Protein 1ULL (pdb70)

Foldseek 3Di:
DCCVVVVVCVPVVVVVD

Organism: Human immunodeficiency virus type 1 group M subtype B (isolate WMJ22) (NCBI:txid11705)

Secondary structure (P-SEA, 3-state):
cccccccaaaaaccccc

Radius of gyration: 7.6 Å; Cα contacts (8 Å, |Δi|>4): 2; chains: 1; bounding box: 8×22×12 Å

InterPro domains:
  IPR000625 Anti-repression trans-activator protein, REV protein [PF00424] (1-65)

Sequence (17 aa):
TRQARRNRRRRWRERQRTRQARRNRRRRWRERQRTRQARRNRRRRWRERQRTRQARRNRRRRWRERQRTRQARRNRRRRWRERQRTRQARRNRRRRWRERQRTRQARRNRRRRWRERQR

Solvent-accessible surface area: 2293 Å² total; per-residue (Å²): 138,190,105,46,123,142,78,156,156,86,162,185,130,49,177,158,213

Nearest PDB structures (foldseek):
  1ull-assembly1_B  TM=1.062E+00  e=7.979E-01  Human immunodeficiency virus 1

Structure (mmCIF, N/CA/C/O backbone):
data_1ULL
#
_entry.id   1ULL
#
_cell.length_a   1.000
_cell.length_b   1.000
_cell.length_c   1.000
_cell.angle_alpha   90.00
_cell.angle_beta   90.00
_cell.angle_gamma   90.00
#
_symmetry.space_group_name_H-M   'P 1'
#
loop_
_entity.id
_entity.type
_entity.pdbx_d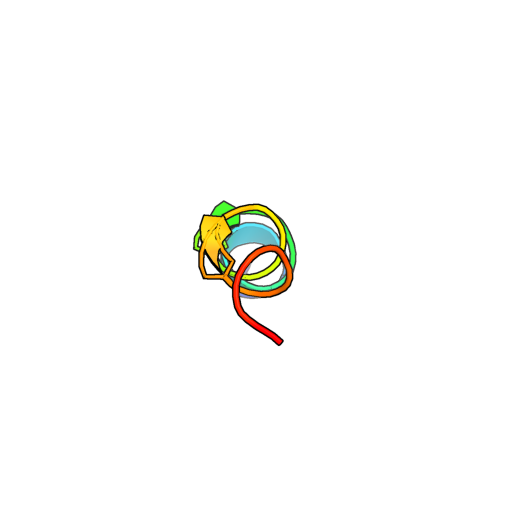escription
1 polymer "RNA (5'-R (GP*GP*CP*UP*GP*GP*AP*CP*UP*CP*GP*UP*AP*CP*UP*UP*CP*GP* GP*UP*AP*CP*UP*GP*GP*AP*GP*AP*AP*AP*CP*AP*GP*CP*C)-3')"
2 polymer 'REV PEPTIDE'
#
loop_
_atom_site.group_PDB
_atom_site.id
_atom_site.type_symbol
_atom_site.label_atom_id
_atom_site.label_alt_id
_atom_site.label_comp_id
_atom_site.label_asym_id
_atom_site.label_entity_id
_atom_site.label_seq_id
_atom_site.pdbx_PDB_ins_code
_atom_site.Cartn_x
_atom_site.Cartn_y
_atom_site.Cartn_z
_atom_site.occupancy
_atom_site.B_iso_or_equiv
_atom_site.auth_seq_id
_atom_site.auth_comp_id
_atom_site.auth_asym_id
_atom_site.auth_atom_id
_atom_site.pdbx_PDB_model_num
ATOM 1122 N N . THR B 2 1 ? -0.300 12.184 1.283 1.00 0.00 1 THR B N 1
ATOM 1123 C CA . THR B 2 1 ? -1.619 11.503 0.888 1.00 0.00 1 THR B CA 1
ATOM 1124 C C . THR B 2 1 ? -2.184 10.498 1.887 1.00 0.00 1 THR B C 1
ATOM 1125 O O . THR B 2 1 ? -1.560 10.216 2.898 1.00 0.00 1 THR B O 1
ATOM 1137 N N . ARG B 2 2 ? -3.368 9.910 1.579 1.00 0.00 2 ARG B N 1
ATOM 1138 C CA . ARG B 2 2 ? -4.104 8.902 2.294 1.00 0.00 2 ARG B CA 1
ATOM 1139 C C . ARG B 2 2 ? -3.413 7.556 2.114 1.00 0.00 2 ARG B C 1
ATOM 1140 O O . ARG B 2 2 ? -3.517 6.718 3.021 1.00 0.00 2 ARG B O 1
ATOM 1161 N N . GLN B 2 3 ? -2.668 7.321 0.966 1.00 0.00 3 GLN B N 1
ATOM 1162 C CA . GLN B 2 3 ? -1.951 6.100 0.653 1.00 0.00 3 GLN B CA 1
ATOM 1163 C C . GLN B 2 3 ? -0.830 5.775 1.656 1.00 0.00 3 GLN B C 1
ATOM 1164 O O . GLN B 2 3 ? -0.216 4.711 1.571 1.00 0.00 3 GLN B O 1
ATOM 1178 N N . ALA B 2 4 ? -0.569 6.701 2.653 1.00 0.00 4 ALA B N 1
ATOM 1179 C CA . ALA B 2 4 ? 0.387 6.541 3.749 1.00 0.00 4 ALA B CA 1
ATOM 1180 C C . ALA B 2 4 ? -0.301 5.684 4.820 1.00 0.00 4 ALA B C 1
ATOM 1181 O O . ALA B 2 4 ? 0.164 4.593 5.110 1.00 0.00 4 ALA B O 1
ATOM 1188 N N . ARG B 2 5 ? -1.490 6.112 5.341 1.00 0.00 5 ARG B N 1
ATOM 1189 C CA . ARG B 2 5 ? -2.339 5.303 6.222 1.00 0.00 5 ARG B CA 1
ATOM 1190 C C . ARG B 2 5 ? -2.622 3.967 5.510 1.00 0.00 5 ARG B C 1
ATOM 1191 O O . ARG B 2 5 ? -2.441 2.944 6.164 1.00 0.00 5 ARG B O 1
ATOM 1212 N N . ARG B 2 6 ? -2.950 3.933 4.160 1.00 0.00 6 ARG B N 1
ATOM 1213 C CA . ARG B 2 6 ? -3.070 2.676 3.379 1.00 0.00 6 ARG B CA 1
ATOM 1214 C C . ARG B 2 6 ? -1.748 1.863 3.093 1.00 0.00 6 ARG B C 1
ATOM 1215 O O . ARG B 2 6 ? -1.673 0.978 2.221 1.00 0.00 6 ARG B O 1
ATOM 1236 N N . ASN B 2 7 ? -0.676 2.148 3.880 1.00 0.00 7 ASN B N 1
ATOM 1237 C CA . ASN B 2 7 ? 0.651 1.510 3.902 1.00 0.00 7 ASN B CA 1
ATOM 1238 C C . ASN B 2 7 ? 1.238 1.421 5.351 1.00 0.00 7 ASN B C 1
ATOM 1239 O O . ASN B 2 7 ? 1.844 0.399 5.670 1.00 0.00 7 ASN B O 1
ATOM 1250 N N . ARG B 2 8 ? 1.031 2.431 6.236 1.00 0.00 8 ARG B N 1
ATOM 1251 C CA . ARG B 2 8 ? 1.396 2.495 7.641 1.00 0.00 8 ARG B CA 1
ATOM 1252 C C . ARG B 2 8 ? 0.333 1.715 8.435 1.00 0.00 8 ARG B C 1
ATOM 1253 O O . ARG B 2 8 ? 0.647 0.615 8.907 1.00 0.00 8 ARG B O 1
ATOM 1274 N N . ARG B 2 9 ? -0.937 2.210 8.547 1.00 0.00 9 ARG B N 1
ATOM 1275 C CA . ARG B 2 9 ? -2.050 1.485 9.218 1.00 0.00 9 ARG B CA 1
ATOM 1276 C C . ARG B 2 9 ? -2.234 0.098 8.573 1.00 0.00 9 ARG B C 1
ATOM 1277 O O . ARG B 2 9 ? -2.344 -0.898 9.280 1.00 0.00 9 ARG B O 1
ATOM 1298 N N . ARG B 2 10 ? -2.202 -0.006 7.213 1.00 0.00 10 ARG B N 1
ATOM 1299 C CA . ARG B 2 10 ? -2.276 -1.262 6.484 1.00 0.00 10 ARG B CA 1
ATOM 1300 C C . ARG B 2 10 ? -1.240 -2.311 6.960 1.00 0.00 10 ARG B C 1
ATOM 1301 O O . ARG B 2 10 ? -1.687 -3.439 7.201 1.00 0.00 10 ARG B O 1
ATOM 1322 N N . ARG B 2 11 ? 0.096 -1.934 7.155 1.00 0.00 11 ARG B N 1
ATOM 1323 C CA . ARG B 2 11 ? 1.189 -2.817 7.594 1.00 0.00 11 ARG B CA 1
ATOM 1324 C C . ARG B 2 11 ? 1.087 -3.274 9.075 1.00 0.00 11 ARG B C 1
ATOM 1325 O O . ARG B 2 11 ? 1.401 -4.444 9.385 1.00 0.00 11 ARG B O 1
ATOM 1346 N N . TRP B 2 12 ? 0.628 -2.378 10.025 1.00 0.00 12 TRP B N 1
ATOM 1347 C CA . TRP B 2 12 ? 0.376 -2.741 11.431 1.00 0.00 12 TRP B CA 1
ATOM 1348 C C . TRP B 2 12 ? -0.950 -3.518 11.600 1.00 0.00 12 TRP B C 1
ATOM 1349 O O . TRP B 2 12 ? -1.043 -4.343 12.516 1.00 0.00 12 TRP B O 1
ATOM 1370 N N . ARG B 2 13 ? -2.006 -3.264 10.755 1.00 0.00 13 ARG B N 1
ATOM 1371 C CA . ARG B 2 13 ? -3.305 -3.881 10.809 1.00 0.00 13 ARG B CA 1
ATOM 1372 C C . ARG 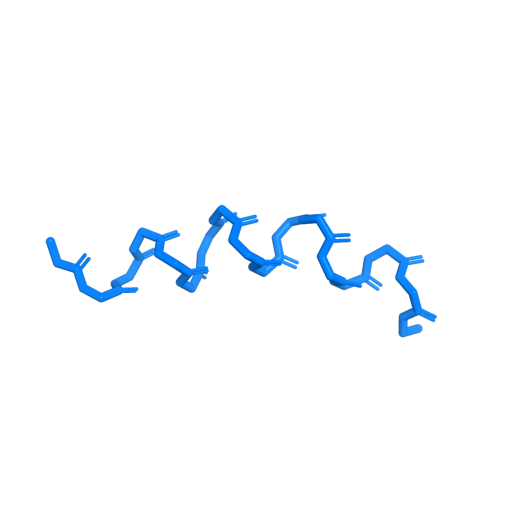B 2 13 ? -3.364 -5.247 10.112 1.00 0.00 13 ARG B C 1
ATOM 1373 O O . ARG B 2 13 ? -3.717 -6.203 10.794 1.00 0.00 13 ARG B O 1
ATOM 1394 N N . GLU B 2 14 ? -2.992 -5.424 8.782 1.00 0.00 14 GLU B N 1
ATOM 1395 C CA . GLU B 2 14 ? -3.013 -6.736 8.045 1.00 0.00 14 GLU B CA 1
ATOM 1396 C C . GLU B 2 14 ? -2.508 -7.933 8.927 1.00 0.00 14 GLU B C 1
ATOM 1397 O O . GLU B 2 14 ? -3.098 -9.020 8.960 1.00 0.00 14 GLU B O 1
ATOM 1409 N N . ARG B 2 15 ? -1.445 -7.682 9.748 1.00 0.00 15 ARG B N 1
ATOM 1410 C CA . ARG B 2 15 ? -0.873 -8.564 10.791 1.00 0.00 15 ARG B CA 1
ATOM 1411 C C . ARG B 2 15 ? -1.926 -9.348 11.643 1.00 0.00 15 ARG B C 1
ATOM 1412 O O . ARG B 2 15 ? -1.700 -10.476 12.088 1.00 0.00 15 ARG B O 1
ATOM 1433 N N . GLN B 2 16 ? -3.131 -8.738 11.849 1.00 0.00 16 GLN B N 1
ATOM 1434 C CA . GLN B 2 16 ? -4.310 -9.228 12.569 1.00 0.00 16 GLN B CA 1
ATOM 1435 C C . GLN B 2 16 ? -5.266 -10.144 11.742 1.00 0.00 16 GLN B C 1
ATOM 1436 O O . GLN B 2 16 ? -5.850 -11.080 12.284 1.00 0.00 16 GLN B O 1
ATOM 1450 N N . ARG B 2 17 ? -5.458 -9.861 10.427 1.00 0.00 17 ARG B N 1
ATOM 1451 C CA . ARG B 2 17 ? -6.299 -10.491 9.407 1.00 0.00 17 ARG B CA 1
ATOM 1452 C C . ARG B 2 17 ? -5.827 -11.938 9.209 1.00 0.00 17 ARG B C 1
ATOM 2594 N N . THR B 2 1 ? 0.622 10.163 1.286 1.00 0.52 1 THR B N 2
ATOM 2595 C CA . THR B 2 1 ? -0.831 10.507 0.930 1.00 0.52 1 THR B CA 2
ATOM 2596 C C . THR B 2 1 ? -1.801 9.854 1.987 1.00 0.52 1 THR B C 2
ATOM 2597 O O . THR B 2 1 ? -1.423 9.459 3.095 1.00 0.52 1 THR B O 2
ATOM 2609 N N . ARG B 2 2 ? -3.090 9.604 1.616 1.00 0.52 2 ARG B N 2
ATOM 2610 C CA . ARG B 2 2 ? -4.041 8.752 2.359 1.00 0.52 2 ARG B CA 2
ATOM 2611 C C . ARG B 2 2 ? -3.411 7.311 2.496 1.00 0.52 2 ARG B C 2
ATOM 2612 O O . ARG B 2 2 ? -3.475 6.614 3.518 1.00 0.52 2 ARG B O 2
ATOM 2633 N N . GLN B 2 3 ? -2.715 6.880 1.386 1.00 0.52 3 GLN B N 2
ATOM 2634 C CA . GLN B 2 3 ? -1.941 5.680 1.216 1.00 0.52 3 GLN B CA 2
ATOM 2635 C C . GLN B 2 3 ? -0.760 5.644 2.207 1.00 0.52 3 GLN B C 2
ATOM 2636 O O . GLN B 2 3 ? -0.388 4.546 2.634 1.00 0.52 3 GLN B O 2
ATOM 2650 N N . ALA B 2 4 ? -0.157 6.810 2.657 1.00 0.52 4 ALA B N 2
ATOM 2651 C CA . ALA B 2 4 ? 0.949 6.798 3.645 1.00 0.52 4 ALA B CA 2
ATOM 2652 C C . ALA B 2 4 ? 0.371 6.144 4.987 1.00 0.52 4 ALA B C 2
ATOM 2653 O O . ALA B 2 4 ? 0.873 5.171 5.553 1.00 0.52 4 ALA B O 2
ATOM 2660 N N . ARG B 2 5 ? -0.792 6.675 5.495 1.00 0.52 5 ARG B N 2
ATOM 2661 C CA . ARG B 2 5 ? -1.547 6.223 6.683 1.00 0.52 5 ARG B CA 2
ATOM 2662 C C . ARG B 2 5 ? -2.042 4.756 6.575 1.00 0.52 5 ARG B C 2
ATOM 2663 O O . ARG B 2 5 ? -2.032 3.978 7.533 1.00 0.52 5 ARG B O 2
ATOM 2684 N N . ARG B 2 6 ? -2.449 4.344 5.340 1.00 0.52 6 ARG B N 2
ATOM 2685 C CA . ARG B 2 6 ? -2.894 3.016 4.872 1.00 0.52 6 ARG B CA 2
ATOM 2686 C C . ARG B 2 6 ? -1.691 2.115 5.058 1.00 0.52 6 ARG B C 2
ATOM 2687 O O . ARG B 2 6 ? -1.777 1.157 5.808 1.00 0.52 6 ARG B O 2
ATOM 2708 N N . ASN B 2 7 ? -0.504 2.460 4.476 1.00 0.52 7 ASN B N 2
ATOM 2709 C CA . ASN B 2 7 ? 0.751 1.756 4.718 1.00 0.52 7 ASN B CA 2
ATOM 2710 C C . ASN B 2 7 ? 1.061 1.514 6.219 1.00 0.52 7 ASN B C 2
ATOM 2711 O O . ASN B 2 7 ? 1.610 0.441 6.474 1.00 0.52 7 ASN B O 2
ATOM 2722 N N . ARG B 2 8 ? 0.659 2.410 7.203 1.00 0.52 8 ARG B N 2
ATOM 2723 C CA . ARG B 2 8 ? 0.808 2.164 8.653 1.00 0.52 8 ARG B CA 2
ATOM 2724 C C 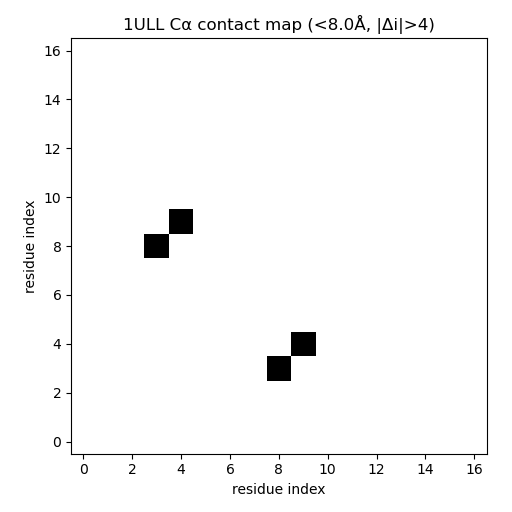. ARG B 2 8 ? 0.081 0.864 9.036 1.00 0.52 8 ARG B C 2
ATOM 2725 O O . ARG B 2 8 ? 0.702 -0.176 9.294 1.00 0.52 8 ARG B O 2
ATOM 2746 N N . ARG B 2 9 ? -1.297 0.913 9.057 1.00 0.52 9 ARG B N 2
ATOM 2747 C CA . ARG B 2 9 ? -2.182 -0.207 9.360 1.00 0.52 9 ARG B CA 2
ATOM 2748 C C . ARG B 2 9 ? -2.104 -1.367 8.364 1.00 0.52 9 ARG B C 2
ATOM 2749 O O . ARG B 2 9 ? -1.963 -2.483 8.858 1.00 0.52 9 ARG B O 2
ATOM 2770 N N . ARG B 2 10 ? -2.129 -1.190 6.993 1.00 0.52 10 ARG B N 2
ATOM 2771 C CA . ARG B 2 10 ? -1.997 -2.186 5.898 1.00 0.52 10 ARG B CA 2
ATOM 2772 C C . ARG B 2 10 ? -0.558 -2.851 5.906 1.00 0.52 10 ARG B C 2
ATOM 2773 O O . ARG B 2 10 ? 0.108 -3.161 4.907 1.00 0.52 10 ARG B O 2
ATOM 2794 N N . ARG B 2 11 ? -0.042 -3.109 7.139 1.00 0.52 11 ARG B N 2
ATOM 2795 C CA . ARG B 2 11 ? 1.199 -3.705 7.621 1.00 0.52 11 ARG B CA 2
ATOM 2796 C C . ARG B 2 11 ? 0.931 -4.150 9.054 1.00 0.52 11 ARG B C 2
ATOM 2797 O O . ARG B 2 11 ? 0.798 -5.342 9.312 1.00 0.52 11 ARG B O 2
ATOM 2818 N N . TRP B 2 12 ? 0.867 -3.207 10.050 1.00 0.52 12 TRP B N 2
ATOM 2819 C CA . TRP B 2 12 ? 0.657 -3.443 11.488 1.00 0.52 12 TRP B CA 2
ATOM 2820 C C . TRP B 2 12 ? -0.738 -3.963 11.965 1.00 0.52 12 TRP B C 2
ATOM 2821 O O . TRP B 2 12 ? -0.809 -4.571 13.029 1.00 0.52 12 TRP B O 2
ATOM 2842 N N . ARG B 2 13 ? -1.819 -3.831 11.166 1.00 0.52 13 ARG B N 2
ATOM 2843 C CA . ARG B 2 13 ? -3.170 -4.372 11.366 1.00 0.52 13 ARG B CA 2
ATOM 2844 C C . ARG B 2 13 ? -3.371 -5.731 10.609 1.00 0.52 13 ARG B C 2
ATOM 2845 O O . ARG B 2 13 ? -4.310 -6.506 10.833 1.00 0.52 13 ARG B O 2
ATOM 2866 N N . GLU B 2 14 ? -2.450 -6.042 9.6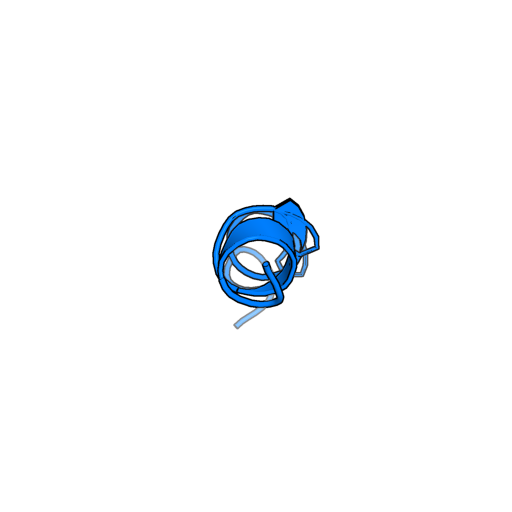48 1.00 0.52 14 GLU B N 2
ATOM 2867 C CA . GLU B 2 14 ? -2.363 -7.225 8.791 1.00 0.52 14 GLU B CA 2
ATOM 2868 C C . GLU B 2 14 ? -2.057 -8.493 9.571 1.00 0.52 14 GLU B C 2
ATOM 2869 O O . GLU B 2 14 ? -2.464 -9.595 9.213 1.00 0.52 14 GLU B O 2
ATOM 2881 N N . ARG B 2 15 ? -1.361 -8.333 10.719 1.00 0.52 15 ARG B N 2
ATOM 2882 C CA . ARG B 2 15 ? -1.041 -9.325 11.723 1.00 0.52 15 ARG B CA 2
ATOM 2883 C C . ARG B 2 15 ? -2.319 -9.917 12.379 1.00 0.52 15 ARG B C 2
ATOM 2884 O O . ARG B 2 15 ? -2.224 -10.919 13.088 1.00 0.52 15 ARG B O 2
ATOM 2905 N N . GLN B 2 16 ? -3.538 -9.339 12.143 1.00 0.52 16 GLN B N 2
ATOM 2906 C CA . GLN B 2 16 ? -4.884 -9.716 12.587 1.00 0.52 16 GLN B CA 2
ATOM 2907 C C . GLN B 2 16 ? -5.654 -10.186 11.339 1.00 0.52 16 GLN B C 2
ATOM 2908 O O . GLN B 2 16 ? -5.962 -11.376 11.241 1.00 0.52 16 GLN B O 2
ATOM 2922 N N . ARG B 2 17 ? -5.959 -9.276 10.370 1.00 0.52 17 ARG B N 2
ATOM 2923 C CA . ARG B 2 17 ? -6.617 -9.515 9.091 1.00 0.52 17 ARG B CA 2
ATOM 2924 C C . ARG B 2 17 ? -6.014 -10.793 8.418 1.00 0.52 17 ARG B C 2
ATOM 4066 N N . THR B 2 1 ? -0.727 11.725 -0.976 1.00 0.00 1 THR B N 3
ATOM 4067 C CA . THR B 2 1 ? -1.986 10.820 -0.933 1.00 0.00 1 THR B CA 3
ATOM 4068 C C . THR B 2 1 ? -2.492 10.180 0.395 1.00 0.00 1 THR B C 3
ATOM 4069 O O . THR B 2 1 ? -1.845 10.217 1.451 1.00 0.00 1 THR B O 3
ATOM 4081 N N . ARG B 2 2 ? -3.714 9.520 0.383 1.00 0.00 2 ARG B N 3
ATOM 4082 C CA . ARG B 2 2 ? -4.323 8.795 1.510 1.00 0.00 2 ARG B CA 3
ATOM 4083 C C . ARG B 2 2 ? -3.604 7.441 1.706 1.00 0.00 2 ARG B C 3
ATOM 4084 O O . ARG B 2 2 ? -3.584 6.920 2.822 1.00 0.00 2 ARG B O 3
ATOM 4105 N N . GLN B 2 3 ? -2.954 6.850 0.648 1.00 0.00 3 GLN B N 3
ATOM 4106 C CA . GLN B 2 3 ? -2.217 5.560 0.672 1.00 0.00 3 GLN B CA 3
ATOM 4107 C C . GLN B 2 3 ? -1.127 5.467 1.725 1.00 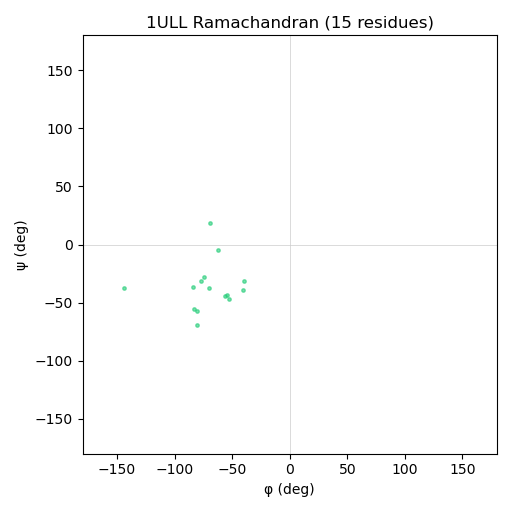0.00 3 GLN B C 3
ATOM 4108 O O . GLN B 2 3 ? -0.889 4.407 2.294 1.00 0.00 3 GLN B O 3
ATOM 4122 N N . ALA B 2 4 ? -0.516 6.616 2.079 1.00 0.00 4 ALA B N 3
ATOM 4123 C CA . ALA B 2 4 ? 0.467 6.817 3.151 1.00 0.00 4 ALA B CA 3
ATOM 4124 C C . ALA B 2 4 ? 0.069 6.063 4.457 1.00 0.00 4 ALA B C 3
ATOM 4125 O O . ALA B 2 4 ? 0.820 5.251 5.008 1.00 0.00 4 ALA B O 3
ATOM 4132 N N . ARG B 2 5 ? -1.185 6.331 4.907 1.00 0.00 5 ARG B N 3
ATOM 4133 C CA . ARG B 2 5 ? -1.883 5.807 6.045 1.00 0.00 5 ARG B CA 3
ATOM 4134 C C . ARG B 2 5 ? -2.370 4.398 5.786 1.00 0.00 5 ARG B C 3
ATOM 4135 O O . ARG B 2 5 ? -2.200 3.596 6.693 1.00 0.00 5 ARG B O 3
ATOM 4156 N N . ARG B 2 6 ? -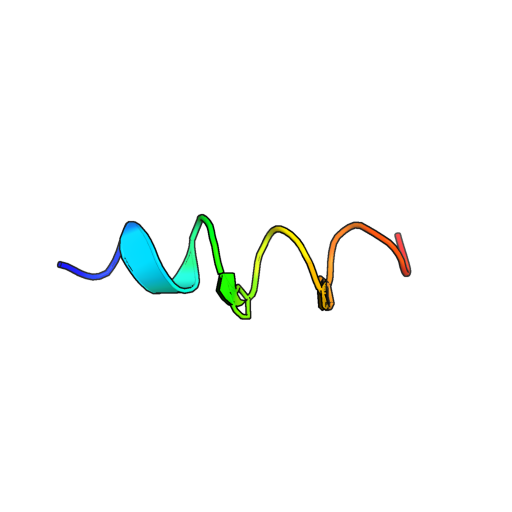2.895 4.066 4.553 1.00 0.00 6 ARG B N 3
ATOM 4157 C CA . ARG B 2 6 ? -3.305 2.720 4.060 1.00 0.00 6 ARG B CA 3
ATOM 4158 C C . ARG B 2 6 ? -2.093 1.763 4.157 1.00 0.00 6 ARG B C 3
ATOM 4159 O O . ARG B 2 6 ? -2.239 0.595 4.499 1.00 0.00 6 ARG B O 3
ATOM 4180 N N . ASN B 2 7 ? -0.852 2.244 3.874 1.00 0.00 7 ASN B N 3
ATOM 4181 C CA . ASN B 2 7 ? 0.447 1.619 3.977 1.00 0.00 7 ASN B CA 3
ATOM 4182 C C . ASN B 2 7 ? 0.723 1.353 5.488 1.00 0.00 7 ASN B C 3
ATOM 4183 O O . ASN B 2 7 ? 0.929 0.175 5.819 1.00 0.00 7 ASN B O 3
ATOM 4194 N N . ARG B 2 8 ? 0.604 2.347 6.455 1.00 0.00 8 ARG B N 3
ATOM 4195 C CA . ARG B 2 8 ? 0.712 2.053 7.891 1.00 0.00 8 ARG B CA 3
ATOM 4196 C C . ARG B 2 8 ? -0.337 0.999 8.292 1.00 0.00 8 ARG B C 3
ATOM 4197 O O . ARG B 2 8 ? -0.022 -0.077 8.824 1.00 0.00 8 ARG B O 3
ATOM 4218 N N . ARG B 2 9 ? -1.632 1.302 7.991 1.00 0.00 9 ARG B N 3
ATOM 4219 C CA . ARG B 2 9 ? -2.828 0.485 8.241 1.00 0.00 9 ARG B CA 3
ATOM 4220 C C . ARG B 2 9 ? -3.079 -0.727 7.323 1.00 0.00 9 ARG B C 3
ATOM 4221 O O . ARG B 2 9 ? -4.204 -1.198 7.151 1.00 0.00 9 ARG B O 3
ATOM 4242 N N . ARG B 2 10 ? -1.977 -1.318 6.800 1.00 0.00 10 ARG B N 3
ATOM 4243 C CA . ARG B 2 10 ? -1.834 -2.536 5.999 1.00 0.00 10 ARG B CA 3
ATOM 4244 C C . ARG B 2 10 ? -0.813 -3.332 6.826 1.00 0.00 10 ARG B C 3
ATOM 4245 O O . ARG B 2 10 ? -1.135 -4.244 7.577 1.00 0.00 10 ARG B O 3
ATOM 4266 N N . ARG B 2 11 ? 0.481 -2.951 6.724 1.00 0.00 11 ARG B N 3
ATOM 4267 C CA . ARG B 2 11 ? 1.627 -3.561 7.399 1.00 0.00 11 ARG B CA 3
ATOM 4268 C C . ARG B 2 11 ? 1.501 -3.804 8.918 1.00 0.00 11 ARG B C 3
ATOM 4269 O O . ARG B 2 11 ? 2.018 -4.812 9.411 1.00 0.00 11 ARG B O 3
ATOM 4290 N N . TRP B 2 12 ? 0.822 -2.901 9.698 1.00 0.00 12 TRP B N 3
ATOM 4291 C CA . TRP B 2 12 ? 0.517 -3.045 11.139 1.00 0.00 12 TRP B CA 3
ATOM 4292 C C . TRP B 2 12 ? -0.974 -3.506 11.386 1.00 0.00 12 TRP B C 3
ATOM 4293 O O . TRP B 2 12 ? -1.502 -3.403 12.500 1.00 0.00 12 TRP B O 3
ATOM 4314 N N . ARG B 2 13 ? -1.706 -4.016 10.342 1.00 0.00 13 ARG B N 3
ATOM 4315 C CA . ARG B 2 13 ? -3.118 -4.430 10.358 1.00 0.00 13 ARG B CA 3
ATOM 4316 C C . ARG B 2 13 ? -3.313 -5.877 9.910 1.00 0.00 13 ARG B C 3
ATOM 4317 O O . ARG B 2 13 ? -4.109 -6.615 10.504 1.00 0.00 13 ARG B O 3
ATOM 4338 N N . GLU B 2 14 ? -2.546 -6.312 8.884 1.00 0.00 14 GLU B N 3
ATOM 4339 C CA . GLU B 2 14 ? -2.493 -7.647 8.299 1.00 0.00 14 GLU B CA 3
ATOM 4340 C C . GLU B 2 14 ? -2.147 -8.749 9.318 1.00 0.00 14 GLU B C 3
ATOM 4341 O O . GLU B 2 14 ? -2.338 -9.936 9.060 1.00 0.00 14 GLU B O 3
ATOM 4353 N N . ARG B 2 15 ? -1.684 -8.362 10.544 1.00 0.00 15 ARG B N 3
ATOM 4354 C CA . ARG B 2 15 ? -1.307 -9.112 11.745 1.00 0.00 15 ARG B CA 3
ATOM 4355 C C . ARG B 2 15 ? -2.529 -9.406 12.732 1.00 0.00 15 ARG B C 3
ATOM 4356 O O . ARG B 2 15 ? -2.396 -10.133 13.720 1.00 0.00 15 ARG B O 3
ATOM 4377 N N . GLN B 2 16 ? -3.741 -8.843 12.415 1.00 0.00 16 GLN B N 3
ATOM 4378 C CA . GLN B 2 16 ? -5.079 -8.903 13.009 1.00 0.00 16 GLN B CA 3
ATOM 4379 C C . GLN B 2 16 ? -5.975 -9.799 12.118 1.00 0.00 16 GLN B C 3
ATOM 4380 O O . GLN B 2 16 ? -6.467 -10.823 12.587 1.00 0.00 16 GLN B O 3
ATOM 4394 N N . ARG B 2 17 ? -6.210 -9.426 10.805 1.00 0.00 17 ARG B N 3
ATOM 4395 C CA . ARG B 2 17 ? -7.021 -10.145 9.826 1.00 0.00 17 ARG B CA 3
ATOM 4396 C C . ARG B 2 17 ? -6.243 -11.390 9.344 1.00 0.00 17 ARG B C 3
ATOM 5538 N N . THR B 2 1 ? 0.357 10.608 2.499 1.00 0.37 1 THR B N 4
ATOM 5539 C CA . THR B 2 1 ? -0.959 10.901 1.839 1.00 0.37 1 THR B CA 4
ATOM 5540 C C . THR B 2 1 ? -2.031 9.996 2.443 1.00 0.37 1 THR B C 4
ATOM 5541 O O . THR B 2 1 ? -1.815 9.297 3.450 1.00 0.37 1 THR B O 4
ATOM 5553 N N . ARG B 2 2 ? -3.207 9.898 1.785 1.00 0.37 2 ARG B N 4
ATOM 5554 C CA . ARG B 2 2 ? -4.248 8.978 2.186 1.00 0.37 2 ARG B CA 4
ATOM 5555 C C . ARG B 2 2 ? -3.740 7.521 2.098 1.00 0.37 2 ARG B C 4
ATOM 5556 O O . ARG B 2 2 ? -4.166 6.639 2.850 1.00 0.37 2 ARG B O 4
ATOM 5577 N N . GLN B 2 3 ? -2.773 7.268 1.192 1.00 0.37 3 GLN B N 4
ATOM 5578 C CA . GLN B 2 3 ? -2.065 6.034 0.970 1.00 0.37 3 GLN B CA 4
ATOM 5579 C C . GLN B 2 3 ? -0.938 5.783 2.002 1.00 0.37 3 GLN B C 4
ATOM 5580 O O . GLN B 2 3 ? -0.403 4.670 1.972 1.00 0.37 3 GLN B O 4
ATOM 5594 N N . ALA B 2 4 ? -0.598 6.753 2.932 1.00 0.37 4 ALA B N 4
ATOM 5595 C CA . ALA B 2 4 ? 0.435 6.557 3.985 1.00 0.37 4 ALA B CA 4
ATOM 5596 C C . ALA B 2 4 ? -0.143 5.675 5.108 1.00 0.37 4 ALA B C 4
ATOM 5597 O O . ALA B 2 4 ? 0.424 4.626 5.437 1.00 0.37 4 ALA B O 4
ATOM 5604 N N . ARG B 2 5 ? -1.357 6.069 5.636 1.00 0.37 5 ARG B N 4
ATOM 5605 C CA . ARG B 2 5 ? -2.214 5.368 6.572 1.00 0.37 5 ARG B CA 4
ATOM 5606 C C . ARG B 2 5 ? -2.351 3.939 6.008 1.00 0.37 5 ARG B C 4
ATOM 5607 O O . ARG B 2 5 ? -2.100 2.962 6.724 1.00 0.37 5 ARG B O 4
ATOM 5628 N N . ARG B 2 6 ? -2.724 3.779 4.683 1.00 0.37 6 ARG B N 4
ATOM 5629 C CA . ARG B 2 6 ? -2.834 2.529 3.954 1.00 0.37 6 ARG B CA 4
ATOM 5630 C C . ARG B 2 6 ? -1.522 1.686 3.781 1.00 0.37 6 ARG B C 4
ATOM 5631 O O . ARG B 2 6 ? -1.564 0.586 3.218 1.00 0.37 6 ARG B O 4
ATOM 5652 N N . ASN B 2 7 ? -0.331 2.121 4.286 1.00 0.37 7 ASN B N 4
ATOM 5653 C CA . ASN B 2 7 ? 0.939 1.369 4.292 1.00 0.37 7 ASN B CA 4
ATOM 5654 C C . ASN B 2 7 ? 1.510 1.202 5.733 1.00 0.37 7 ASN B C 4
ATOM 5655 O O . ASN B 2 7 ? 1.898 0.083 6.109 1.00 0.37 7 ASN B O 4
ATOM 5666 N N . ARG B 2 8 ? 1.508 2.283 6.586 1.00 0.37 8 ARG B N 4
ATOM 5667 C CA . ARG B 2 8 ? 1.982 2.278 7.957 1.00 0.37 8 ARG B CA 4
ATOM 5668 C C . ARG B 2 8 ? 1.163 1.343 8.831 1.00 0.37 8 ARG B C 4
ATOM 5669 O O . ARG B 2 8 ? 1.718 0.361 9.333 1.00 0.37 8 ARG B O 4
ATOM 5690 N N . ARG B 2 9 ? -0.166 1.591 9.026 1.00 0.37 9 ARG B N 4
ATOM 5691 C CA . ARG B 2 9 ? -1.076 0.780 9.845 1.00 0.37 9 ARG B CA 4
ATOM 5692 C C . ARG B 2 9 ? -1.101 -0.637 9.295 1.00 0.37 9 ARG B C 4
ATOM 5693 O O . ARG B 2 9 ? -0.881 -1.606 10.024 1.00 0.37 9 ARG B O 4
ATOM 5714 N N . ARG B 2 10 ? -1.338 -0.737 7.959 1.00 0.37 10 ARG B N 4
ATOM 5715 C CA . ARG B 2 10 ? -1.362 -1.906 7.114 1.00 0.37 10 ARG B CA 4
ATOM 5716 C C . ARG B 2 10 ? -0.176 -2.874 7.319 1.00 0.37 10 ARG B C 4
ATOM 5717 O O . ARG B 2 10 ? -0.490 -4.000 7.699 1.00 0.37 10 ARG B O 4
ATOM 5738 N N . ARG B 2 11 ? 1.140 -2.515 7.114 1.00 0.37 11 ARG B N 4
ATOM 5739 C CA . ARG B 2 11 ? 2.241 -3.456 7.285 1.00 0.37 11 ARG B CA 4
ATOM 5740 C C . ARG B 2 11 ? 2.258 -4.133 8.683 1.00 0.37 11 ARG B C 4
ATOM 5741 O O . ARG B 2 11 ? 2.415 -5.352 8.740 1.00 0.37 11 ARG B O 4
ATOM 5762 N N . TRP B 2 12 ? 2.032 -3.396 9.826 1.00 0.37 12 TRP B N 4
ATOM 5763 C CA . TRP B 2 12 ? 1.851 -3.998 11.164 1.00 0.37 12 TRP B CA 4
ATOM 5764 C C . TRP B 2 12 ? 0.505 -4.790 11.237 1.00 0.37 12 TRP B C 4
ATOM 5765 O O . TRP B 2 12 ? 0.545 -5.923 11.711 1.00 0.37 12 TRP B O 4
ATOM 5786 N N . ARG B 2 13 ? -0.685 -4.235 10.784 1.00 0.37 13 ARG B N 4
ATOM 5787 C CA . ARG B 2 13 ? -2.076 -4.744 10.694 1.00 0.37 13 ARG B CA 4
ATOM 5788 C C . ARG B 2 13 ? -2.248 -6.083 9.983 1.00 0.37 13 ARG B C 4
ATOM 5789 O O . ARG B 2 13 ? -2.817 -6.997 10.576 1.00 0.37 13 ARG B O 4
ATOM 5810 N N . GLU B 2 14 ? -1.775 -6.249 8.707 1.00 0.37 14 GLU B N 4
ATOM 5811 C CA . GLU B 2 14 ? -1.855 -7.472 7.889 1.00 0.37 14 GLU B CA 4
ATOM 5812 C C . GLU B 2 14 ? -1.480 -8.753 8.684 1.00 0.37 14 GLU B C 4
ATOM 5813 O O . GLU B 2 14 ? -2.146 -9.787 8.586 1.00 0.37 14 GLU B O 4
ATOM 5825 N N . ARG B 2 15 ? -0.457 -8.667 9.581 1.00 0.37 15 ARG B N 4
ATOM 5826 C CA . ARG B 2 15 ? -0.010 -9.685 10.543 1.00 0.37 15 ARG B CA 4
ATOM 5827 C C . ARG B 2 15 ? -1.106 -10.168 11.519 1.00 0.37 15 ARG B C 4
ATOM 5828 O O . ARG B 2 15 ? -1.007 -11.292 12.009 1.00 0.37 15 ARG B O 4
ATOM 5849 N N . GLN B 2 16 ? -2.206 -9.385 11.760 1.00 0.37 16 GLN B N 4
ATOM 5850 C CA . GLN B 2 16 ? -3.413 -9.743 12.549 1.00 0.37 16 GLN B CA 4
ATOM 5851 C C . GLN B 2 16 ? -4.443 -10.411 11.590 1.00 0.37 16 GLN B C 4
ATOM 5852 O O . GLN B 2 16 ? -4.913 -11.533 11.820 1.00 0.37 16 GLN B O 4
ATOM 5866 N N . ARG B 2 17 ? -4.761 -9.655 10.483 1.00 0.37 17 ARG B N 4
ATOM 5867 C CA . ARG B 2 17 ? -5.613 -9.887 9.325 1.00 0.37 17 ARG B CA 4
ATOM 5868 C C . ARG B 2 17 ? -4.853 -10.920 8.491 1.00 0.37 17 ARG B C 4
ATOM 7010 N N . THR B 2 1 ? 0.241 12.369 1.209 1.00 0.27 1 THR B N 5
ATOM 7011 C CA . THR B 2 1 ? -0.999 11.739 0.580 1.00 0.27 1 THR B CA 5
ATOM 7012 C C . THR B 2 1 ? -1.696 10.690 1.462 1.00 0.27 1 THR B C 5
ATOM 7013 O O . THR B 2 1 ? -1.069 10.103 2.352 1.00 0.27 1 THR B O 5
ATOM 7025 N N . ARG B 2 2 ? -3.009 10.374 1.165 1.00 0.27 2 ARG B N 5
ATOM 7026 C CA . ARG B 2 2 ? -3.853 9.342 1.778 1.00 0.27 2 ARG B CA 5
ATOM 7027 C C . ARG B 2 2 ? -3.215 7.955 1.592 1.00 0.27 2 ARG B C 5
ATOM 7028 O O . ARG B 2 2 ? -3.303 7.056 2.437 1.00 0.27 2 ARG B O 5
ATOM 7049 N N . GLN B 2 3 ? -2.516 7.789 0.436 1.00 0.27 3 GLN B N 5
ATOM 7050 C CA . GLN B 2 3 ? -1.805 6.614 -0.014 1.00 0.27 3 GLN B CA 5
ATOM 7051 C C . GLN B 2 3 ? -0.666 6.162 0.892 1.00 0.27 3 GLN B C 5
ATOM 7052 O O . GLN B 2 3 ? -0.149 5.057 0.704 1.00 0.27 3 GLN B O 5
ATOM 7066 N N . ALA B 2 4 ? -0.315 6.975 1.923 1.00 0.27 4 ALA B N 5
ATOM 7067 C CA . ALA B 2 4 ? 0.623 6.579 2.955 1.00 0.27 4 ALA B CA 5
ATOM 7068 C C . ALA B 2 4 ? -0.164 5.640 3.879 1.00 0.27 4 ALA B C 5
ATOM 7069 O O . ALA B 2 4 ? -0.040 4.429 3.739 1.00 0.27 4 ALA B O 5
ATOM 7076 N N . ARG B 2 5 ? -1.074 6.197 4.757 1.00 0.27 5 ARG B N 5
ATOM 7077 C CA . ARG B 2 5 ? -2.056 5.601 5.687 1.00 0.27 5 ARG B CA 5
ATOM 7078 C C . ARG B 2 5 ? -2.556 4.201 5.272 1.00 0.27 5 ARG B C 5
ATOM 7079 O O . ARG B 2 5 ? -2.447 3.257 6.048 1.00 0.27 5 ARG B O 5
ATOM 7100 N N . ARG B 2 6 ? -3.015 4.090 3.980 1.00 0.27 6 ARG B N 5
ATOM 7101 C CA . ARG B 2 6 ? -3.455 2.983 3.133 1.00 0.27 6 ARG B CA 5
ATOM 7102 C C . ARG B 2 6 ? -2.507 1.754 3.114 1.00 0.27 6 ARG B C 5
ATOM 7103 O O . ARG B 2 6 ? -2.926 0.587 3.082 1.00 0.27 6 ARG B O 5
ATOM 7124 N N . ASN B 2 7 ? -1.189 2.081 3.122 1.00 0.27 7 ASN B N 5
ATOM 7125 C CA . ASN B 2 7 ? 0.003 1.248 3.125 1.00 0.27 7 ASN B CA 5
ATOM 7126 C C . ASN B 2 7 ? 0.500 1.132 4.592 1.00 0.27 7 ASN B C 5
ATOM 7127 O O . ASN B 2 7 ? 0.813 0.009 5.000 1.00 0.27 7 ASN B O 5
ATOM 7138 N N . ARG B 2 8 ? 0.530 2.207 5.442 1.00 0.27 8 ARG B N 5
ATOM 7139 C CA . ARG B 2 8 ? 0.960 2.125 6.869 1.00 0.27 8 ARG B CA 5
ATOM 7140 C C . ARG B 2 8 ? 0.065 1.258 7.765 1.00 0.27 8 ARG B C 5
ATOM 7141 O O . ARG B 2 8 ? 0.525 0.420 8.547 1.00 0.27 8 ARG B O 5
ATOM 7162 N N . ARG B 2 9 ? -1.280 1.423 7.688 1.00 0.27 9 ARG B N 5
ATOM 7163 C CA . ARG B 2 9 ? -2.253 0.636 8.422 1.00 0.27 9 ARG B CA 5
ATOM 7164 C C . ARG B 2 9 ? -2.290 -0.805 7.917 1.00 0.27 9 ARG B C 5
ATOM 7165 O O . ARG B 2 9 ? -2.670 -1.698 8.658 1.00 0.27 9 ARG B O 5
ATOM 7186 N N . ARG B 2 10 ? -1.879 -1.091 6.668 1.00 0.27 10 ARG B N 5
ATOM 7187 C CA . ARG B 2 10 ? -1.830 -2.379 6.034 1.00 0.27 10 ARG B CA 5
ATOM 7188 C C . ARG B 2 10 ? -0.788 -3.294 6.738 1.00 0.27 10 ARG B C 5
ATOM 7189 O O . ARG B 2 10 ? -1.213 -4.271 7.370 1.00 0.27 10 ARG B O 5
ATOM 7210 N N . ARG B 2 11 ? 0.539 -2.939 6.673 1.00 0.27 11 ARG B N 5
ATOM 7211 C CA . ARG B 2 11 ? 1.636 -3.690 7.321 1.00 0.27 11 ARG B CA 5
ATOM 7212 C C . ARG B 2 11 ? 1.444 -3.864 8.855 1.00 0.27 11 ARG B C 5
ATOM 7213 O O . ARG B 2 11 ? 1.830 -4.877 9.442 1.00 0.27 11 ARG B O 5
ATOM 7234 N N . TRP B 2 12 ? 0.794 -2.895 9.553 1.00 0.27 12 TRP B N 5
ATOM 7235 C CA . TRP B 2 12 ? 0.445 -2.938 10.958 1.00 0.27 12 TRP B CA 5
ATOM 7236 C C . TRP B 2 12 ? -0.878 -3.726 11.166 1.00 0.27 12 TRP B C 5
ATOM 7237 O O . TRP B 2 12 ? -0.986 -4.451 12.159 1.00 0.27 12 TRP B O 5
ATOM 7258 N N . ARG B 2 13 ? -1.928 -3.670 10.262 1.00 0.27 13 ARG B N 5
ATOM 7259 C CA . ARG B 2 13 ? -3.181 -4.442 10.378 1.00 0.27 13 ARG B CA 5
ATOM 7260 C C . ARG B 2 13 ? -2.896 -5.933 10.319 1.00 0.27 13 ARG B C 5
ATOM 7261 O O . ARG B 2 13 ? -3.353 -6.645 11.207 1.00 0.27 13 ARG B O 5
ATOM 7282 N N . GLU B 2 14 ? -2.094 -6.436 9.331 1.00 0.27 14 GLU B N 5
ATOM 7283 C CA . GLU B 2 14 ? -1.624 -7.842 9.182 1.00 0.27 14 GLU B CA 5
ATOM 7284 C C . GLU B 2 14 ? -1.345 -8.565 10.528 1.00 0.27 14 GLU B C 5
ATOM 7285 O O . GLU B 2 14 ? -1.745 -9.717 10.698 1.00 0.27 14 GLU B O 5
ATOM 7297 N N . ARG B 2 15 ? -0.697 -7.868 11.516 1.00 0.27 15 ARG B N 5
ATOM 7298 C CA . ARG B 2 15 ? -0.407 -8.337 12.881 1.00 0.27 15 ARG B CA 5
ATOM 7299 C C . ARG B 2 15 ? -1.656 -8.736 13.685 1.00 0.27 15 ARG B C 5
ATOM 7300 O O . ARG B 2 15 ? -1.635 -9.761 14.372 1.00 0.27 15 ARG B O 5
ATOM 7321 N N . GLN B 2 16 ? -2.778 -7.978 13.545 1.00 0.27 16 GLN B N 5
ATOM 7322 C CA . GLN B 2 16 ? -4.109 -8.266 14.101 1.00 0.27 16 GLN B CA 5
ATOM 7323 C C . GLN B 2 16 ? -4.927 -9.127 13.091 1.00 0.27 16 GLN B C 5
ATOM 7324 O O . GLN B 2 16 ? -5.565 -10.103 13.487 1.00 0.27 16 GLN B O 5
ATOM 7338 N N . ARG B 2 17 ? -4.880 -8.791 11.761 1.00 0.27 17 ARG B N 5
ATOM 7339 C CA . ARG B 2 17 ? -5.483 -9.450 10.605 1.00 0.27 17 ARG B CA 5
ATOM 7340 C C . ARG B 2 17 ? -4.622 -10.707 10.359 1.00 0.27 17 ARG B C 5
ATOM 8482 N N . THR B 2 1 ? -0.218 11.640 1.996 1.00 0.00 1 THR B N 6
ATOM 8483 C CA . THR B 2 1 ? -1.399 11.260 1.134 1.00 0.00 1 THR B CA 6
ATOM 8484 C C . THR B 2 1 ? -2.172 10.102 1.692 1.00 0.00 1 THR B C 6
ATOM 8485 O O . THR B 2 1 ? -1.644 9.337 2.512 1.00 0.00 1 THR B O 6
ATOM 8497 N N . ARG B 2 2 ? -3.460 9.873 1.261 1.00 0.00 2 ARG B N 6
ATOM 8498 C CA . ARG B 2 2 ? -4.267 8.730 1.748 1.00 0.00 2 ARG B CA 6
ATOM 8499 C C . ARG B 2 2 ? -3.582 7.354 1.554 1.00 0.00 2 ARG B C 6
ATOM 8500 O O . ARG B 2 2 ? -3.827 6.364 2.252 1.00 0.00 2 ARG B O 6
ATOM 8521 N N . GLN B 2 3 ? -2.652 7.298 0.564 1.00 0.00 3 GLN B N 6
ATOM 8522 C CA . GLN B 2 3 ? -1.858 6.137 0.214 1.00 0.00 3 GLN B CA 6
ATOM 8523 C C . GLN B 2 3 ? -0.703 5.832 1.187 1.00 0.00 3 GLN B C 6
ATOM 8524 O O . GLN B 2 3 ? -0.141 4.730 1.179 1.00 0.00 3 GLN B O 6
ATOM 8538 N N . ALA B 2 4 ? -0.383 6.787 2.108 1.00 0.00 4 ALA B N 6
ATOM 8539 C CA . ALA B 2 4 ? 0.592 6.621 3.177 1.00 0.00 4 ALA B CA 6
ATOM 8540 C C . ALA B 2 4 ? -0.078 5.860 4.314 1.00 0.00 4 ALA B C 6
ATOM 8541 O O . ALA B 2 4 ? 0.431 4.845 4.782 1.00 0.00 4 ALA B O 6
ATOM 8548 N N . ARG B 2 5 ? -1.294 6.331 4.725 1.00 0.00 5 ARG B N 6
ATOM 8549 C CA . ARG B 2 5 ? -2.232 5.799 5.711 1.00 0.00 5 ARG B CA 6
ATOM 8550 C C . ARG B 2 5 ? -2.470 4.285 5.497 1.00 0.00 5 ARG B C 6
ATOM 8551 O O . ARG B 2 5 ? -2.318 3.480 6.425 1.00 0.00 5 ARG B O 6
ATOM 8572 N N . ARG B 2 6 ? -2.746 3.907 4.220 1.00 0.00 6 ARG B N 6
ATOM 8573 C CA . ARG B 2 6 ? -2.890 2.568 3.672 1.00 0.00 6 ARG B CA 6
ATOM 8574 C C . ARG B 2 6 ? -1.680 1.666 3.998 1.00 0.00 6 ARG B C 6
ATOM 8575 O O . ARG B 2 6 ? -1.790 0.467 4.227 1.00 0.00 6 ARG B O 6
ATOM 8596 N N . ASN B 2 7 ? -0.469 2.268 4.049 1.00 0.00 7 ASN B N 6
ATOM 8597 C CA . ASN B 2 7 ? 0.807 1.644 4.335 1.00 0.00 7 ASN B CA 6
ATOM 8598 C C . ASN B 2 7 ? 1.146 1.709 5.809 1.00 0.00 7 ASN B C 6
ATOM 8599 O O . ASN B 2 7 ? 1.523 0.670 6.341 1.00 0.00 7 ASN B O 6
ATOM 8610 N N . ARG B 2 8 ? 0.934 2.839 6.531 1.00 0.00 8 ARG B N 6
ATOM 8611 C CA . ARG B 2 8 ? 1.105 2.903 7.964 1.00 0.00 8 ARG B CA 6
ATOM 8612 C C . ARG B 2 8 ? 0.264 1.776 8.633 1.00 0.00 8 ARG B C 6
ATOM 8613 O O . ARG B 2 8 ? 0.838 1.026 9.429 1.00 0.00 8 ARG B O 6
ATOM 8634 N N . ARG B 2 9 ? -1.067 1.557 8.291 1.00 0.00 9 ARG B N 6
ATOM 8635 C CA . ARG B 2 9 ? -1.850 0.401 8.816 1.00 0.00 9 ARG B CA 6
ATOM 8636 C C . ARG B 2 9 ? -1.213 -0.938 8.454 1.00 0.00 9 ARG B C 6
ATOM 8637 O O . ARG B 2 9 ? -0.954 -1.810 9.297 1.00 0.00 9 ARG B O 6
ATOM 8658 N N . ARG B 2 10 ? -0.909 -1.137 7.132 1.00 0.00 10 ARG B N 6
ATOM 8659 C CA . ARG B 2 10 ? -0.245 -2.334 6.649 1.00 0.00 10 ARG B CA 6
ATOM 8660 C C . ARG B 2 10 ? 1.011 -2.606 7.456 1.00 0.00 10 ARG B C 6
ATOM 8661 O O . ARG B 2 10 ? 1.228 -3.761 7.765 1.00 0.00 10 ARG B O 6
ATOM 8682 N N . ARG B 2 11 ? 1.813 -1.590 7.883 1.00 0.00 11 ARG B N 6
ATOM 8683 C CA . ARG B 2 11 ? 3.001 -1.699 8.712 1.00 0.00 11 ARG B CA 6
ATOM 8684 C C . ARG B 2 11 ? 2.694 -2.084 10.183 1.00 0.00 11 ARG B C 6
ATOM 8685 O O . ARG B 2 11 ? 3.270 -3.071 10.656 1.00 0.00 11 ARG B O 6
ATOM 8706 N N . TRP B 2 12 ? 1.745 -1.423 10.935 1.00 0.00 12 TRP B N 6
ATOM 8707 C CA . TRP B 2 12 ? 1.324 -1.842 12.296 1.00 0.00 12 TRP B CA 6
ATOM 8708 C C . TRP B 2 12 ? 0.761 -3.318 12.291 1.00 0.00 12 TRP B C 6
ATOM 8709 O O . TRP B 2 12 ? 0.953 -4.060 13.271 1.00 0.00 12 TRP B O 6
ATOM 8730 N N . ARG B 2 13 ? 0.155 -3.784 11.133 1.00 0.00 13 ARG B N 6
ATOM 8731 C CA . ARG B 2 13 ? -0.252 -5.157 10.850 1.00 0.00 13 ARG B CA 6
ATOM 8732 C C . ARG B 2 13 ? 1.026 -5.983 10.568 1.00 0.00 13 ARG B C 6
ATOM 8733 O O . ARG B 2 13 ? 1.269 -6.915 11.345 1.00 0.00 13 ARG B O 6
ATOM 8754 N N . GLU B 2 14 ? 1.868 -5.642 9.510 1.00 0.00 14 GLU B N 6
ATOM 8755 C CA . GLU B 2 14 ? 3.169 -6.262 9.112 1.00 0.00 14 GLU B CA 6
ATOM 8756 C C . GLU B 2 14 ? 3.990 -6.683 10.356 1.00 0.00 14 GLU B C 6
ATOM 8757 O O . GLU B 2 14 ? 4.435 -7.820 10.459 1.00 0.00 14 GLU B O 6
ATOM 8769 N N . ARG B 2 15 ? 4.108 -5.769 11.365 1.00 0.00 15 ARG B N 6
ATOM 8770 C CA . ARG B 2 15 ? 4.718 -5.922 12.700 1.00 0.00 15 ARG B CA 6
ATOM 8771 C C . ARG B 2 15 ? 4.331 -7.254 13.408 1.00 0.00 15 ARG B C 6
ATOM 8772 O O . ARG B 2 15 ? 5.170 -7.925 14.017 1.00 0.00 15 ARG B O 6
ATOM 8793 N N . GLN B 2 16 ? 3.038 -7.693 13.306 1.00 0.00 16 GLN B N 6
ATOM 8794 C CA . GLN B 2 16 ? 2.512 -8.933 13.858 1.00 0.00 16 GLN B CA 6
ATOM 8795 C C . GLN B 2 16 ? 2.886 -10.202 13.043 1.00 0.00 16 GLN B C 6
ATOM 8796 O O . GLN B 2 16 ? 2.803 -11.301 13.595 1.00 0.00 16 GLN B O 6
ATOM 8810 N N . ARG B 2 17 ? 3.329 -10.112 11.738 1.00 0.00 17 ARG B N 6
ATOM 8811 C CA . ARG B 2 17 ? 3.720 -11.229 10.861 1.00 0.00 17 ARG B CA 6
ATOM 8812 C C . ARG B 2 17 ? 4.555 -12.290 11.633 1.00 0.00 17 ARG B C 6
ATOM 9954 N N . THR B 2 1 ? -2.569 12.990 -0.369 1.00 0.00 1 THR B N 7
ATOM 9955 C CA . THR B 2 1 ? -1.845 11.664 -0.441 1.00 0.00 1 THR B CA 7
ATOM 9956 C C . THR B 2 1 ? -2.637 10.400 -0.080 1.00 0.00 1 THR B C 7
ATOM 9957 O O . THR B 2 1 ? -2.645 9.428 -0.854 1.00 0.00 1 THR B O 7
ATOM 9969 N N . ARG B 2 2 ? -3.258 10.363 1.146 1.00 0.00 2 ARG B N 7
ATOM 9970 C CA . ARG B 2 2 ? -4.042 9.319 1.800 1.00 0.00 2 ARG B CA 7
ATOM 9971 C C . ARG B 2 2 ? -3.327 7.988 2.034 1.00 0.00 2 ARG B C 7
ATOM 9972 O O . ARG B 2 2 ? -3.230 7.472 3.153 1.00 0.00 2 ARG B O 7
ATOM 9993 N N . GLN B 2 3 ? -2.745 7.439 0.936 1.00 0.00 3 GLN B N 7
ATOM 9994 C CA . GLN B 2 3 ? -1.995 6.201 0.856 1.00 0.00 3 GLN B CA 7
ATOM 9995 C C . GLN B 2 3 ? -0.942 6.025 1.946 1.00 0.00 3 GLN B C 7
ATOM 9996 O O . GLN B 2 3 ? -0.783 4.907 2.407 1.00 0.00 3 GLN B O 7
ATOM 10010 N N . ALA B 2 4 ? -0.272 7.117 2.402 1.00 0.00 4 ALA B N 7
ATOM 10011 C CA . ALA B 2 4 ? 0.715 7.098 3.498 1.00 0.00 4 ALA B CA 7
ATOM 10012 C C . ALA B 2 4 ? 0.106 6.42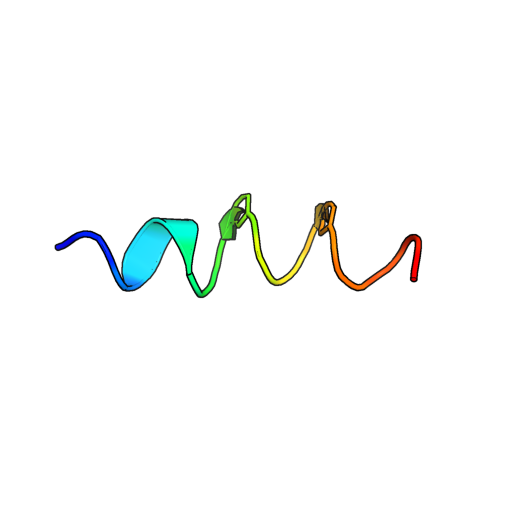7 4.807 1.00 0.00 4 ALA B C 7
ATOM 10013 O O . ALA B 2 4 ? 0.678 5.574 5.504 1.00 0.00 4 ALA B O 7
ATOM 10020 N N . ARG B 2 5 ? -1.185 6.833 5.120 1.00 0.00 5 ARG B N 7
ATOM 10021 C CA . ARG B 2 5 ? -2.042 6.344 6.194 1.00 0.00 5 ARG B CA 7
ATOM 10022 C C . ARG B 2 5 ? -2.500 4.915 5.882 1.00 0.00 5 ARG B C 7
ATOM 10023 O O . ARG B 2 5 ? -2.719 4.179 6.843 1.00 0.00 5 ARG B O 7
ATOM 10044 N N . ARG B 2 6 ? -2.563 4.503 4.572 1.00 0.00 6 ARG B N 7
ATOM 10045 C CA . ARG B 2 6 ? -2.816 3.190 4.026 1.00 0.00 6 ARG B CA 7
ATOM 10046 C C . ARG B 2 6 ? -1.513 2.437 4.312 1.00 0.00 6 ARG B C 7
ATOM 10047 O O . ARG B 2 6 ? -1.527 1.615 5.182 1.00 0.00 6 ARG B O 7
ATOM 10068 N N . ASN B 2 7 ? -0.321 2.684 3.701 1.00 0.00 7 ASN B N 7
ATOM 10069 C CA . ASN B 2 7 ? 0.956 1.992 3.898 1.00 0.00 7 ASN B CA 7
ATOM 10070 C C . ASN B 2 7 ? 1.283 1.547 5.335 1.00 0.00 7 ASN B C 7
ATOM 10071 O O . ASN B 2 7 ? 1.426 0.331 5.526 1.00 0.00 7 ASN B O 7
ATOM 10082 N N . ARG B 2 8 ? 1.308 2.488 6.349 1.00 0.00 8 ARG B N 7
ATOM 10083 C CA . ARG B 2 8 ? 1.461 2.146 7.770 1.00 0.00 8 ARG B CA 7
ATOM 10084 C C . ARG B 2 8 ? 0.464 1.046 8.143 1.00 0.00 8 ARG B C 7
ATOM 10085 O O . ARG B 2 8 ? 0.852 -0.023 8.604 1.00 0.00 8 ARG B O 7
ATOM 10106 N N . ARG B 2 9 ? -0.850 1.271 7.874 1.00 0.00 9 ARG B N 7
ATOM 10107 C CA . ARG B 2 9 ? -2.017 0.410 8.050 1.00 0.00 9 ARG B CA 7
ATOM 10108 C C . ARG B 2 9 ? -2.072 -0.821 7.140 1.00 0.00 9 ARG B C 7
ATOM 10109 O O . ARG B 2 9 ? -2.252 -1.903 7.638 1.00 0.00 9 ARG B O 7
ATOM 10130 N N . ARG B 2 10 ? -1.894 -0.772 5.800 1.00 0.00 10 ARG B N 7
ATOM 10131 C CA . ARG B 2 10 ? -1.827 -1.796 4.739 1.00 0.00 10 ARG B CA 7
ATOM 10132 C C . ARG B 2 10 ? -0.564 -2.674 5.026 1.00 0.00 10 ARG B C 7
ATOM 10133 O O . ARG B 2 10 ? 0.261 -2.924 4.139 1.00 0.00 10 ARG B O 7
ATOM 10154 N N . ARG B 2 11 ? -0.361 -3.100 6.303 1.00 0.00 11 ARG B N 7
ATOM 10155 C CA . ARG B 2 11 ? 0.724 -3.784 6.980 1.00 0.00 11 ARG B CA 7
ATOM 10156 C C . ARG B 2 11 ? 0.125 -4.009 8.409 1.00 0.00 11 ARG B C 7
ATOM 10157 O O . ARG B 2 11 ? -0.355 -5.085 8.774 1.00 0.00 11 ARG B O 7
ATOM 10178 N N . TRP B 2 12 ? 0.095 -2.940 9.285 1.00 0.00 12 TRP B N 7
ATOM 10179 C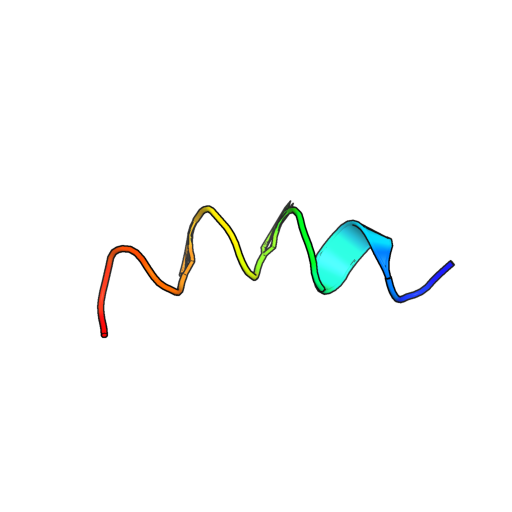 CA . TRP B 2 12 ? -0.453 -2.959 10.640 1.00 0.00 12 TRP B CA 7
ATOM 10180 C C . TRP B 2 12 ? -1.920 -3.409 10.799 1.00 0.00 12 TRP B C 7
ATOM 10181 O O . TRP B 2 12 ? -2.238 -3.962 11.854 1.00 0.00 12 TRP B O 7
ATOM 10202 N N . ARG B 2 13 ? -2.790 -3.257 9.759 1.00 0.00 13 ARG B N 7
ATOM 10203 C CA . ARG B 2 13 ? -4.158 -3.713 9.668 1.00 0.00 13 ARG B CA 7
ATOM 10204 C C . ARG B 2 13 ? -4.049 -5.256 9.733 1.00 0.00 13 ARG B C 7
ATOM 10205 O O . ARG B 2 13 ? -4.498 -5.838 10.706 1.00 0.00 13 ARG B O 7
ATOM 10226 N N . GLU B 2 14 ? -3.371 -5.966 8.785 1.00 0.00 14 GLU B N 7
ATOM 10227 C CA . GLU B 2 14 ? -3.094 -7.431 8.640 1.00 0.00 14 GLU B CA 7
ATOM 10228 C C . GLU B 2 14 ? -2.904 -8.179 9.970 1.00 0.00 14 GLU B C 7
ATOM 10229 O O . GLU B 2 14 ? -3.522 -9.220 10.223 1.00 0.00 14 GLU B O 7
ATOM 10241 N N . ARG B 2 15 ? -2.034 -7.598 10.845 1.00 0.00 15 ARG B N 7
ATOM 10242 C CA . ARG B 2 15 ? -1.713 -8.095 12.190 1.00 0.00 15 ARG B CA 7
ATOM 10243 C C . ARG B 2 15 ? -2.922 -8.090 13.186 1.00 0.00 15 ARG B C 7
ATOM 10244 O O . ARG B 2 15 ? -2.829 -8.678 14.260 1.00 0.00 15 ARG B O 7
ATOM 10265 N N . GLN B 2 16 ? -4.073 -7.434 12.834 1.00 0.00 16 GLN B N 7
ATOM 10266 C CA . GLN B 2 16 ? -5.343 -7.273 13.547 1.00 0.00 16 GLN B CA 7
ATOM 10267 C C . GLN B 2 16 ? -6.615 -7.517 12.659 1.00 0.00 16 GLN B C 7
ATOM 10268 O O . GLN B 2 16 ? -7.586 -8.103 13.136 1.00 0.00 16 GLN B O 7
ATOM 10282 N N . ARG B 2 17 ? -6.638 -7.091 11.364 1.00 0.00 17 ARG B N 7
ATOM 10283 C CA . ARG B 2 17 ? -7.617 -7.173 10.287 1.00 0.00 17 ARG B CA 7
ATOM 10284 C C . ARG B 2 17 ? -8.155 -8.593 10.166 1.00 0.00 17 ARG B C 7
#